Protein AF-A0A6B3W229-F1 (afdb_monomer_lite)

Secondary structure (DSSP, 8-state):
----HHHHHHHHTT--GGGS-TT-S---HHHHHHHHHHHGGG--HHHHHHHHHHHHHHHHSEEEEEE-TTTSSSEEEEEEETTS--EEEE-TTT--EEETTEE----SPEEEPPHHHHHHHHHHHHTT-

Structure (mmCIF, N/CA/C/O backbone):
data_AF-A0A6B3W229-F1
#
_entry.id   AF-A0A6B3W229-F1
#
loop_
_atom_site.group_PDB
_atom_site.id
_atom_site.type_symbol
_atom_site.label_atom_id
_atom_site.label_alt_id
_atom_site.label_comp_id
_atom_site.label_asym_id
_atom_site.label_entity_id
_atom_site.label_seq_id
_atom_site.pdbx_PDB_ins_code
_atom_site.Cartn_x
_atom_site.Cartn_y
_atom_site.Cartn_z
_atom_site.occupancy
_atom_site.B_iso_or_equiv
_atom_site.auth_seq_id
_atom_site.aut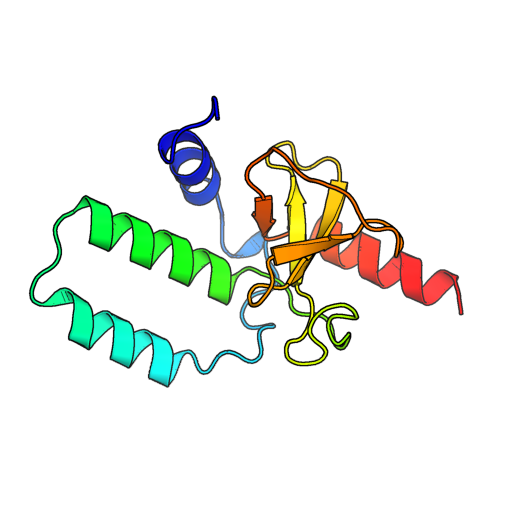h_comp_id
_atom_site.auth_asym_id
_atom_site.auth_atom_id
_atom_site.pdbx_PDB_model_num
ATOM 1 N N . MET A 1 1 ? 10.950 8.008 13.958 1.00 37.06 1 MET A N 1
ATOM 2 C CA . MET A 1 1 ? 9.503 8.042 14.286 1.00 37.06 1 MET A CA 1
ATOM 3 C C . MET A 1 1 ? 9.050 9.467 14.586 1.00 37.06 1 MET A C 1
ATOM 5 O O . MET A 1 1 ? 9.183 9.910 15.724 1.00 37.06 1 MET A O 1
ATOM 9 N N . LYS A 1 2 ? 8.565 10.220 13.592 1.00 37.47 2 LYS A N 1
ATOM 10 C CA . LYS A 1 2 ? 8.037 11.581 13.825 1.00 37.47 2 LYS A CA 1
ATOM 11 C C . LYS A 1 2 ? 6.677 11.863 13.180 1.00 37.47 2 LYS A C 1
ATOM 13 O O . LYS A 1 2 ? 6.180 12.975 13.317 1.00 37.47 2 LYS A O 1
ATOM 18 N N . HIS A 1 3 ? 6.054 10.848 12.592 1.00 45.28 3 HIS A N 1
ATOM 19 C CA . HIS A 1 3 ? 4.700 10.914 12.062 1.00 45.28 3 HIS A CA 1
ATOM 20 C C . HIS A 1 3 ? 3.870 9.861 12.788 1.00 45.28 3 HIS A C 1
ATOM 22 O O . HIS A 1 3 ? 4.310 8.738 13.017 1.00 45.28 3 HIS A O 1
ATOM 28 N N . THR A 1 4 ? 2.761 10.317 13.355 1.00 56.19 4 THR A N 1
ATOM 29 C CA . THR A 1 4 ? 1.895 9.523 14.237 1.00 56.19 4 THR A CA 1
ATOM 30 C C . THR A 1 4 ? 0.746 8.994 13.396 1.00 56.19 4 THR A C 1
ATOM 32 O O . THR A 1 4 ? 0.390 9.656 12.433 1.00 56.19 4 THR A O 1
ATOM 35 N N . ALA A 1 5 ? 0.085 7.907 13.807 1.00 65.56 5 ALA A N 1
ATOM 36 C CA . ALA A 1 5 ? -1.123 7.349 13.169 1.00 65.56 5 ALA A CA 1
ATOM 37 C C . ALA A 1 5 ? -2.201 8.381 12.737 1.00 65.56 5 ALA A C 1
ATOM 39 O O . ALA A 1 5 ? -3.094 8.075 11.951 1.00 65.56 5 ALA A O 1
ATOM 40 N N . LYS A 1 6 ? -2.132 9.611 13.259 1.00 75.00 6 LYS A N 1
ATOM 41 C CA . LYS A 1 6 ? -2.891 10.784 12.828 1.00 75.00 6 LYS A CA 1
ATOM 42 C C . LYS A 1 6 ? -2.627 11.200 11.371 1.00 75.00 6 LYS A C 1
ATOM 44 O O . LYS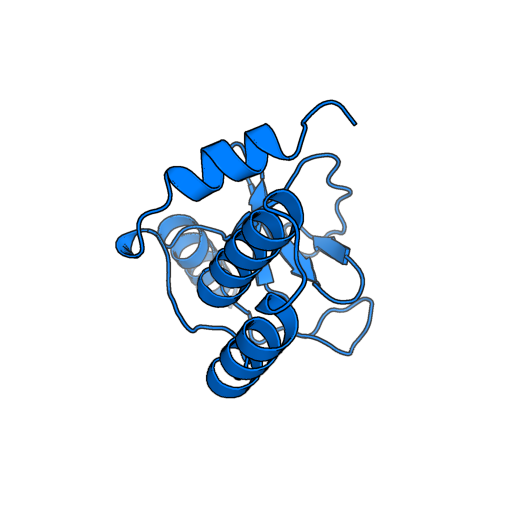 A 1 6 ? -3.577 11.606 10.709 1.00 75.00 6 LYS A O 1
ATOM 49 N N . ASP A 1 7 ? -1.391 11.134 10.885 1.00 76.94 7 ASP A N 1
ATOM 50 C CA . ASP A 1 7 ? -1.025 11.550 9.525 1.00 76.94 7 ASP A CA 1
ATOM 51 C C . ASP A 1 7 ? -1.551 10.534 8.503 1.00 76.94 7 ASP A C 1
ATOM 53 O O . ASP A 1 7 ? -2.306 10.929 7.609 1.00 76.94 7 ASP A O 1
ATOM 57 N N . LEU A 1 8 ? -1.318 9.234 8.732 1.00 77.25 8 LEU A N 1
ATOM 58 C CA . LEU A 1 8 ? -1.982 8.150 7.999 1.00 77.25 8 LEU A CA 1
ATOM 59 C C . LEU A 1 8 ? -3.505 8.305 7.997 1.00 77.25 8 LEU A C 1
ATOM 61 O O . LEU A 1 8 ? -4.130 8.284 6.938 1.00 77.25 8 LEU A O 1
ATOM 65 N N . TYR A 1 9 ? -4.118 8.520 9.167 1.00 82.25 9 TYR A N 1
ATOM 66 C CA . TYR A 1 9 ? -5.565 8.720 9.272 1.00 82.25 9 TYR A CA 1
ATOM 67 C C . TYR A 1 9 ? -6.047 9.905 8.426 1.00 82.25 9 TYR A C 1
ATOM 69 O O . TYR A 1 9 ? -7.018 9.784 7.678 1.00 82.25 9 TYR A O 1
ATOM 77 N N . ASN A 1 10 ? -5.374 11.055 8.522 1.00 83.75 10 ASN A N 1
ATOM 78 C CA . ASN A 1 10 ? -5.736 12.246 7.758 1.00 83.75 10 ASN A CA 1
ATOM 79 C C . ASN A 1 10 ? -5.608 12.016 6.252 1.00 83.75 10 ASN A C 1
ATOM 81 O O . ASN A 1 10 ? -6.435 12.529 5.498 1.00 83.75 10 ASN A O 1
ATOM 85 N N . LYS A 1 11 ? -4.604 11.244 5.823 1.00 84.12 11 LYS A N 1
ATOM 86 C CA . LYS A 1 11 ? -4.398 10.892 4.420 1.00 84.12 11 LYS A CA 1
ATOM 87 C C . LYS A 1 11 ? -5.485 9.940 3.922 1.00 84.12 11 LYS A C 1
ATOM 89 O O . LYS A 1 11 ? -6.175 10.265 2.959 1.00 84.12 11 LYS A O 1
ATOM 94 N N . VAL A 1 12 ? -5.715 8.835 4.630 1.00 85.44 12 VAL A N 1
ATOM 95 C CA . VAL A 1 12 ? -6.739 7.832 4.288 1.00 85.44 12 VAL A CA 1
ATOM 96 C C . VAL A 1 12 ? -8.140 8.447 4.274 1.00 85.44 12 VAL A C 1
ATOM 98 O O . VAL A 1 12 ? -8.942 8.146 3.397 1.00 85.44 12 VAL A O 1
ATOM 101 N N . ARG A 1 13 ? -8.441 9.389 5.176 1.00 88.12 13 ARG A N 1
ATOM 102 C CA . ARG A 1 13 ? -9.730 10.102 5.198 1.00 88.12 13 ARG A CA 1
ATOM 103 C C . ARG A 1 13 ? -10.005 10.916 3.925 1.00 88.12 13 ARG A C 1
ATOM 105 O O . ARG A 1 13 ? -11.161 11.228 3.643 1.00 88.12 13 ARG A O 1
ATOM 112 N N . GLN A 1 14 ? -8.970 11.297 3.182 1.00 89.69 14 GLN A N 1
ATOM 113 C CA . GLN A 1 14 ? -9.107 12.046 1.931 1.00 89.69 14 GLN A CA 1
ATOM 114 C C . GLN A 1 14 ? -9.308 11.137 0.714 1.00 89.69 14 GLN A C 1
ATOM 116 O O . GLN A 1 14 ? -9.638 11.643 -0.360 1.00 89.69 14 GLN A O 1
ATOM 121 N N . PHE A 1 15 ? -9.138 9.822 0.870 1.00 90.25 15 PHE A N 1
ATOM 122 C CA . PHE A 1 15 ? -9.289 8.868 -0.219 1.00 90.25 15 PHE A CA 1
ATOM 123 C C . PHE A 1 15 ? -10.721 8.846 -0.732 1.00 90.25 15 PHE A C 1
ATOM 125 O O . PHE A 1 15 ? -11.686 8.753 0.032 1.00 90.25 15 PHE A O 1
ATOM 132 N N . LYS A 1 16 ? -10.858 8.883 -2.055 1.00 91.06 16 LYS A N 1
ATOM 133 C CA . LYS A 1 16 ? -12.108 8.555 -2.730 1.00 91.06 16 LYS A CA 1
ATOM 134 C C . LYS A 1 16 ? -11.901 7.252 -3.476 1.00 91.06 16 LYS A C 1
ATOM 136 O 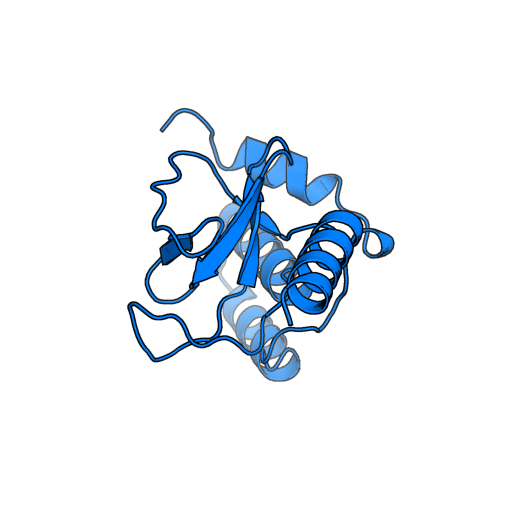O . LYS A 1 16 ? -10.874 7.060 -4.115 1.00 91.06 16 LYS A O 1
ATOM 141 N N . SER A 1 17 ? -12.900 6.376 -3.450 1.00 88.81 17 SER A N 1
ATOM 142 C CA . SER A 1 17 ? -12.858 5.079 -4.144 1.00 88.81 17 SER A CA 1
ATOM 143 C C . SER A 1 17 ? -12.417 5.196 -5.608 1.00 88.81 17 SER A C 1
ATOM 145 O O . SER A 1 17 ? -11.622 4.399 -6.086 1.00 88.81 17 SER A O 1
ATOM 147 N N . GLN A 1 18 ? -12.873 6.242 -6.302 1.00 92.69 18 GLN A N 1
ATOM 148 C CA . GLN A 1 18 ? -12.523 6.543 -7.695 1.00 92.69 18 GLN A CA 1
ATOM 149 C C . GLN A 1 18 ? -11.036 6.850 -7.947 1.00 92.69 18 GLN A C 1
ATOM 151 O O . GLN A 1 18 ? -10.634 6.957 -9.111 1.00 92.69 18 GLN A O 1
ATOM 156 N N . ASP A 1 19 ? -10.244 7.077 -6.899 1.00 92.50 19 ASP A N 1
ATOM 157 C CA . ASP A 1 19 ? -8.817 7.379 -6.999 1.00 92.50 19 ASP A CA 1
ATOM 158 C C . ASP A 1 19 ? -7.971 6.100 -7.079 1.00 92.50 19 ASP A C 1
ATOM 160 O O . ASP A 1 19 ? -6.807 6.182 -7.463 1.00 92.50 19 ASP A O 1
ATOM 164 N N . PHE A 1 20 ? -8.559 4.929 -6.811 1.00 93.44 20 PHE A N 1
ATOM 165 C CA . PHE A 1 20 ? -7.879 3.634 -6.740 1.00 93.44 20 PHE A CA 1
ATOM 166 C C . PHE A 1 20 ? -8.482 2.616 -7.715 1.00 93.44 20 PHE A C 1
ATOM 168 O O . PHE A 1 20 ? -9.580 2.803 -8.245 1.00 93.44 20 PHE A O 1
ATOM 175 N N . ILE A 1 21 ? -7.743 1.535 -7.960 1.00 91.94 21 ILE A N 1
ATOM 176 C CA . ILE A 1 21 ? -8.241 0.344 -8.652 1.00 91.94 21 ILE A CA 1
ATOM 177 C C . ILE A 1 21 ? -8.584 -0.665 -7.558 1.00 91.94 21 ILE A C 1
ATOM 179 O O . ILE A 1 21 ? -7.689 -1.254 -6.963 1.00 91.94 21 ILE A O 1
ATOM 183 N N . LEU A 1 22 ? -9.873 -0.787 -7.246 1.00 88.88 22 LEU A N 1
ATOM 184 C CA . LEU A 1 22 ? -10.344 -1.576 -6.107 1.00 88.88 22 LEU A CA 1
ATOM 185 C C . LEU A 1 22 ? -10.442 -3.065 -6.442 1.00 88.88 22 LEU A C 1
ATOM 187 O O . LEU A 1 22 ? -10.779 -3.418 -7.573 1.00 88.88 22 LEU A O 1
ATOM 191 N N . GLY A 1 23 ? -10.229 -3.916 -5.435 1.00 81.38 23 GLY A N 1
ATOM 192 C CA . GLY A 1 23 ? -10.433 -5.365 -5.554 1.00 81.38 23 GLY A CA 1
ATOM 193 C C . GLY A 1 23 ? -9.393 -6.061 -6.432 1.00 81.38 23 GLY A C 1
ATOM 194 O O . GLY A 1 23 ? -9.663 -7.125 -6.974 1.00 81.38 23 GLY A O 1
ATOM 195 N N . HIS A 1 24 ? -8.223 -5.441 -6.596 1.00 86.19 24 HIS A N 1
ATOM 196 C CA . HIS A 1 24 ? -7.068 -6.038 -7.261 1.00 86.19 24 HIS A CA 1
ATOM 197 C C . HIS A 1 24 ? -6.071 -6.569 -6.227 1.00 86.19 24 HIS A C 1
ATOM 199 O O . HIS A 1 24 ? -4.867 -6.344 -6.335 1.00 86.19 24 HIS A O 1
ATOM 205 N N . SER A 1 25 ? -6.597 -7.212 -5.191 1.00 76.38 25 SER A N 1
ATOM 206 C CA . SER A 1 25 ? -5.843 -8.033 -4.257 1.00 76.38 25 SER A CA 1
ATOM 207 C C . SER A 1 25 ? -6.376 -9.462 -4.332 1.00 76.38 25 SER A C 1
ATOM 209 O O . SER A 1 25 ? -7.533 -9.672 -4.693 1.00 76.38 25 SER A O 1
ATOM 211 N N . GLU A 1 26 ? -5.541 -10.447 -4.006 1.00 72.81 26 GLU A N 1
ATOM 212 C CA . GLU A 1 26 ? -5.963 -11.851 -3.853 1.00 72.81 26 GLU A CA 1
ATOM 213 C C . GLU A 1 26 ? -6.717 -12.100 -2.533 1.00 72.81 26 GLU A C 1
ATOM 215 O O . GLU A 1 26 ? -6.958 -13.242 -2.146 1.00 72.81 26 GLU A O 1
ATOM 220 N N . ASP A 1 27 ? -7.094 -11.034 -1.826 1.00 75.94 27 ASP A N 1
ATOM 221 C CA . ASP A 1 27 ? -7.737 -11.129 -0.527 1.00 75.94 27 ASP A CA 1
ATOM 222 C C . ASP A 1 27 ? -9.180 -11.636 -0.662 1.00 75.94 27 ASP A C 1
ATOM 224 O O . ASP A 1 27 ? -9.998 -11.071 -1.398 1.00 75.94 27 ASP A O 1
ATOM 228 N N . ASP A 1 28 ? -9.536 -12.656 0.123 1.00 78.56 28 ASP A N 1
ATOM 229 C CA . ASP A 1 28 ? -10.932 -13.050 0.302 1.00 78.56 28 ASP A CA 1
ATOM 230 C C . ASP A 1 28 ? -11.633 -12.040 1.222 1.00 78.56 28 ASP A C 1
ATOM 232 O O . ASP A 1 28 ? -11.624 -12.138 2.455 1.00 78.56 28 ASP A O 1
ATOM 236 N N . PHE A 1 29 ? -12.238 -11.022 0.610 1.00 75.31 29 PHE A N 1
ATOM 237 C CA . PHE A 1 29 ? -12.941 -9.975 1.344 1.00 75.31 29 PHE A CA 1
ATOM 238 C C . PHE A 1 29 ? -14.153 -10.489 2.128 1.00 75.31 29 PHE A C 1
ATOM 240 O O . PHE A 1 29 ? -14.511 -9.870 3.133 1.00 75.31 29 PHE A O 1
ATOM 247 N N . GLU A 1 30 ? -14.796 -11.586 1.714 1.00 77.44 30 GLU A N 1
ATOM 248 C CA . GLU A 1 30 ? -15.914 -12.152 2.473 1.00 77.44 30 GLU A CA 1
ATOM 249 C C . GLU A 1 30 ? -15.414 -12.733 3.799 1.00 77.44 30 GLU A C 1
ATOM 251 O O . GLU A 1 30 ? -15.967 -12.413 4.863 1.00 77.44 30 GLU A O 1
ATOM 256 N N . GLU A 1 31 ? -14.319 -13.495 3.755 1.00 78.06 31 GLU A N 1
ATOM 257 C CA . GLU A 1 31 ? -13.652 -14.018 4.947 1.00 78.06 31 GLU A CA 1
ATOM 258 C C . GLU A 1 31 ? -13.067 -12.898 5.821 1.00 78.06 31 GLU A C 1
ATOM 260 O O . GLU A 1 31 ? -13.292 -12.888 7.037 1.00 78.06 31 GLU A O 1
ATOM 265 N N . LEU A 1 32 ? -12.404 -11.901 5.226 1.00 74.19 32 LEU A N 1
ATOM 266 C CA . LEU A 1 32 ? -11.855 -10.739 5.942 1.00 74.19 32 LEU A CA 1
ATOM 267 C C . LEU A 1 32 ? -12.946 -9.936 6.658 1.00 74.19 32 LEU A C 1
ATOM 269 O O . LEU A 1 32 ? -12.816 -9.617 7.844 1.00 74.19 32 LEU A O 1
ATOM 273 N N . ILE A 1 33 ? -14.062 -9.640 5.985 1.00 74.81 33 ILE A N 1
ATOM 274 C CA . ILE A 1 33 ? -15.194 -8.934 6.602 1.00 74.81 33 ILE A CA 1
ATOM 275 C C . ILE A 1 33 ? -15.781 -9.764 7.749 1.00 74.81 33 ILE A C 1
ATOM 277 O O . ILE A 1 33 ? -16.129 -9.199 8.793 1.00 74.81 33 ILE A O 1
ATOM 281 N N . ALA A 1 34 ? -15.905 -11.084 7.588 1.00 77.75 34 ALA A N 1
ATOM 282 C CA . ALA A 1 34 ? -16.389 -11.968 8.645 1.00 77.75 34 ALA A CA 1
ATOM 283 C C . ALA A 1 34 ? -15.436 -11.990 9.854 1.00 77.75 34 ALA A C 1
ATOM 285 O O . ALA A 1 34 ? -15.890 -11.860 10.998 1.00 77.75 34 ALA A O 1
ATOM 286 N N . TYR A 1 35 ? -14.126 -12.075 9.612 1.00 76.00 35 TYR A N 1
ATOM 287 C CA . TYR A 1 35 ? -13.085 -11.989 10.634 1.00 76.00 35 TYR A CA 1
ATOM 288 C C . TYR A 1 35 ? -13.179 -10.676 11.424 1.00 76.00 35 TYR A C 1
ATOM 290 O O . TYR A 1 35 ? -13.309 -10.698 12.655 1.00 76.00 35 TYR A O 1
ATOM 298 N N . TYR A 1 36 ? -13.224 -9.532 10.735 1.00 70.69 36 TYR A N 1
ATOM 299 C CA . TYR A 1 36 ? -13.334 -8.229 11.393 1.00 70.69 36 TYR A CA 1
ATOM 300 C C . TYR A 1 36 ? -14.651 -8.081 12.168 1.00 70.69 36 TYR A C 1
ATOM 302 O O . TYR A 1 36 ? -14.634 -7.657 13.324 1.00 70.69 36 TYR A O 1
ATOM 310 N N . LYS A 1 37 ? -15.792 -8.509 11.608 1.00 73.31 37 LYS A N 1
ATOM 311 C CA . LYS A 1 37 ? -17.090 -8.502 12.316 1.00 73.31 37 LYS A CA 1
ATOM 312 C C . LYS A 1 37 ? -17.071 -9.324 13.605 1.00 73.31 37 LYS A C 1
ATOM 314 O O . LYS A 1 37 ? -17.687 -8.919 14.592 1.00 73.31 37 LYS A O 1
ATOM 319 N N . ASN A 1 38 ? -16.371 -10.456 13.612 1.00 74.62 38 ASN A N 1
ATOM 320 C CA . ASN A 1 38 ? -16.228 -11.290 14.804 1.00 74.62 38 ASN A CA 1
ATOM 321 C C . ASN A 1 38 ? -15.322 -10.640 15.860 1.00 74.62 38 ASN A C 1
ATOM 323 O O . ASN A 1 38 ? -15.622 -10.724 17.053 1.00 74.62 38 ASN A O 1
ATOM 327 N N . MET A 1 39 ? -14.277 -9.931 15.429 1.00 69.19 39 MET A N 1
ATOM 328 C CA . MET A 1 39 ? -13.339 -9.213 16.299 1.00 69.19 39 MET A CA 1
ATOM 329 C C . MET A 1 39 ? -13.933 -7.949 16.944 1.00 69.19 39 MET A C 1
ATOM 331 O O . MET A 1 39 ? -13.560 -7.611 18.065 1.00 69.19 39 MET A O 1
ATOM 335 N N . LEU A 1 40 ? -14.887 -7.270 16.293 1.00 65.94 40 LEU A N 1
ATOM 336 C CA . LEU A 1 40 ? -15.476 -5.999 16.756 1.00 65.94 40 LEU A CA 1
ATOM 337 C C . LEU A 1 40 ? -16.206 -6.064 18.110 1.00 65.94 40 LEU A C 1
ATOM 339 O O . LEU A 1 40 ? -16.504 -5.023 18.692 1.00 65.94 40 LEU A O 1
ATOM 343 N N . LYS A 1 41 ? -16.494 -7.253 18.651 1.00 61.53 41 LYS A N 1
ATOM 344 C CA . LYS A 1 41 ? -17.317 -7.395 19.864 1.00 61.53 41 LYS A CA 1
ATOM 345 C C . LYS A 1 41 ? -16.648 -6.894 21.157 1.00 61.53 41 LYS A C 1
ATOM 347 O O . LYS A 1 41 ? -17.348 -6.798 22.162 1.00 61.53 41 LYS A O 1
ATOM 352 N N . GLN A 1 42 ? -15.345 -6.569 21.161 1.00 63.25 42 GLN A N 1
ATOM 353 C CA . GLN A 1 42 ? -14.609 -6.103 22.358 1.00 63.25 42 GLN A CA 1
ATOM 354 C C . GLN A 1 42 ? -13.459 -5.108 22.066 1.00 63.25 42 GLN A C 1
ATOM 356 O O . GLN A 1 42 ? -12.427 -5.129 22.740 1.00 63.25 42 GLN A O 1
ATOM 361 N N . LEU A 1 43 ? -13.586 -4.247 21.052 1.00 70.69 43 LEU A N 1
ATOM 362 C CA . LEU A 1 43 ? -12.507 -3.329 20.657 1.00 70.69 43 LEU A CA 1
ATOM 363 C C . LEU A 1 43 ? -12.760 -1.893 21.124 1.00 70.69 43 LEU A C 1
ATOM 365 O O . LEU A 1 43 ? -13.876 -1.390 21.045 1.00 70.69 43 LEU A O 1
ATOM 369 N N . ASP A 1 44 ? -11.699 -1.233 21.594 1.00 80.81 44 ASP A N 1
ATOM 370 C CA . ASP A 1 44 ? -11.699 0.214 21.806 1.00 80.81 44 ASP A CA 1
ATOM 371 C C . ASP A 1 44 ? -11.730 0.971 20.460 1.00 80.81 44 ASP A C 1
ATOM 373 O O . ASP A 1 44 ? -11.426 0.416 19.399 1.00 80.81 44 ASP A O 1
ATOM 377 N N . GLU A 1 45 ? -12.090 2.257 20.496 1.00 79.12 45 GLU A N 1
ATOM 378 C CA . GLU A 1 45 ? -12.208 3.100 19.295 1.00 79.12 45 GLU A CA 1
ATOM 379 C C . GLU A 1 45 ? -10.922 3.135 18.459 1.00 79.12 45 GLU A C 1
ATOM 381 O O . GLU A 1 45 ? -10.974 3.166 17.230 1.00 79.12 45 GLU A O 1
ATOM 386 N N . LYS A 1 46 ? -9.752 3.085 19.107 1.00 79.19 46 LYS A N 1
ATOM 387 C CA . LYS A 1 46 ? -8.460 3.107 18.415 1.00 79.19 46 LYS A CA 1
ATOM 388 C C . LYS A 1 46 ? -8.272 1.841 17.582 1.00 79.19 46 LYS A C 1
ATOM 390 O O . LYS A 1 46 ? -7.872 1.937 16.424 1.00 79.19 46 LYS A O 1
ATOM 395 N N . LYS A 1 47 ? -8.584 0.672 18.142 1.00 78.81 47 LYS A N 1
ATOM 396 C CA . LYS A 1 47 ? -8.513 -0.610 17.430 1.00 78.81 47 LYS A CA 1
ATOM 397 C C . LYS A 1 47 ? -9.514 -0.678 16.281 1.00 78.81 47 LYS A C 1
ATOM 399 O O . LYS A 1 47 ? -9.155 -1.177 15.218 1.00 78.81 47 LYS A O 1
ATOM 404 N N . ILE A 1 48 ? -10.718 -0.132 16.461 1.00 80.06 48 ILE A N 1
ATOM 405 C CA . ILE A 1 48 ? -11.708 -0.017 15.378 1.00 80.06 48 ILE A CA 1
ATOM 406 C C . ILE A 1 48 ? -11.140 0.827 14.230 1.00 80.06 48 ILE A C 1
ATOM 408 O O . ILE A 1 48 ? -11.146 0.385 13.084 1.00 80.06 48 ILE A O 1
ATOM 412 N N . CYS A 1 49 ? -10.584 2.006 14.526 1.00 79.38 49 CYS A N 1
ATOM 413 C CA . CYS A 1 49 ? -9.968 2.865 13.513 1.00 79.38 49 CYS A CA 1
ATOM 414 C C . CYS A 1 49 ? -8.823 2.165 12.771 1.00 79.38 49 CYS A C 1
ATOM 416 O O . CYS A 1 49 ? -8.765 2.237 11.547 1.00 79.38 49 CYS A O 1
ATOM 418 N N . SER A 1 50 ? -7.940 1.460 13.485 1.00 79.75 50 SER A N 1
ATOM 419 C CA . SER A 1 50 ? -6.852 0.698 12.861 1.00 79.75 50 SER A CA 1
ATOM 420 C C . SER A 1 50 ? -7.369 -0.396 11.925 1.00 79.75 50 SER A C 1
ATOM 422 O O . SER A 1 50 ? -6.846 -0.533 10.825 1.00 79.75 50 SER A O 1
ATOM 424 N N . GLN A 1 51 ? -8.414 -1.132 12.314 1.00 79.31 51 GLN A N 1
ATOM 425 C CA . GLN A 1 51 ? -9.011 -2.158 11.452 1.00 79.31 51 GLN A CA 1
ATOM 426 C C . GLN A 1 51 ? -9.665 -1.565 10.205 1.00 79.31 51 GLN A C 1
ATOM 428 O O . GLN A 1 51 ? -9.515 -2.115 9.122 1.00 79.31 51 GLN A O 1
ATOM 433 N N . VAL A 1 52 ? -10.356 -0.430 10.332 1.00 82.81 52 VAL A N 1
ATOM 434 C CA . VAL A 1 52 ? -10.949 0.255 9.174 1.00 82.81 52 VAL A CA 1
ATOM 435 C C . VAL A 1 52 ? -9.865 0.760 8.222 1.00 82.81 52 VAL A C 1
ATOM 437 O O . VAL A 1 52 ? -10.014 0.615 7.014 1.00 82.81 52 VAL A O 1
ATOM 440 N N . ILE A 1 53 ? -8.773 1.326 8.746 1.00 84.19 53 ILE A N 1
ATOM 441 C CA . ILE A 1 53 ? -7.635 1.762 7.923 1.00 84.19 53 ILE A CA 1
ATOM 442 C C . ILE A 1 53 ? -7.015 0.569 7.188 1.00 84.19 53 ILE A C 1
ATOM 444 O O . ILE A 1 53 ? -6.780 0.679 5.987 1.00 84.19 53 ILE A O 1
ATOM 448 N N . GLN A 1 54 ? -6.812 -0.561 7.874 1.00 83.88 54 GLN A N 1
ATOM 449 C CA . GLN A 1 54 ? -6.297 -1.782 7.251 1.00 83.88 54 GLN A CA 1
ATOM 450 C C . GLN A 1 54 ? -7.245 -2.300 6.165 1.00 83.88 54 GLN A C 1
ATOM 452 O O . GLN A 1 54 ? -6.816 -2.559 5.054 1.00 83.88 54 GLN A O 1
ATOM 457 N N . LEU A 1 55 ? -8.553 -2.337 6.417 1.00 84.50 55 LEU A N 1
ATOM 458 C CA . LEU A 1 55 ? -9.509 -2.761 5.397 1.00 84.50 55 LEU A CA 1
ATOM 459 C C . LEU A 1 55 ? -9.490 -1.836 4.167 1.00 84.50 55 LEU A C 1
ATOM 461 O O . LEU A 1 55 ? -9.554 -2.304 3.035 1.00 84.50 55 LEU A O 1
ATOM 465 N N . ILE A 1 56 ? -9.396 -0.516 4.367 1.00 86.38 56 ILE A N 1
ATOM 466 C CA . ILE A 1 56 ? -9.256 0.431 3.251 1.00 86.38 56 ILE A CA 1
ATOM 467 C C . ILE A 1 56 ? -7.961 0.155 2.481 1.00 86.38 56 ILE A C 1
ATOM 469 O O . ILE A 1 56 ? -7.974 0.222 1.252 1.00 86.38 56 ILE A O 1
ATOM 473 N N . TRP A 1 57 ? -6.872 -0.162 3.183 1.00 88.00 57 TRP A N 1
ATOM 474 C CA . TRP A 1 57 ? -5.608 -0.561 2.575 1.00 88.00 57 TRP A CA 1
ATOM 475 C C . TRP A 1 57 ? -5.768 -1.798 1.698 1.00 88.00 57 TRP A C 1
ATOM 477 O O . TRP A 1 57 ? -5.483 -1.726 0.505 1.00 88.00 57 TRP A O 1
ATOM 487 N N . ASP A 1 58 ? -6.293 -2.881 2.267 1.00 85.38 58 ASP A N 1
ATOM 488 C CA . ASP A 1 58 ? -6.419 -4.181 1.607 1.00 85.38 58 ASP A CA 1
ATOM 489 C C . ASP A 1 58 ? -7.254 -4.069 0.323 1.00 85.38 58 ASP A C 1
ATOM 491 O O . ASP A 1 58 ? -6.877 -4.610 -0.714 1.00 85.38 58 ASP A O 1
ATOM 495 N N . ILE A 1 59 ? -8.333 -3.273 0.359 1.00 87.94 59 ILE A N 1
ATOM 496 C CA . ILE A 1 59 ? -9.211 -3.020 -0.797 1.00 87.94 59 ILE A CA 1
ATOM 497 C C . ILE A 1 59 ? -8.538 -2.136 -1.860 1.00 87.94 59 ILE A C 1
ATOM 499 O O . ILE A 1 59 ? -8.813 -2.294 -3.055 1.00 87.94 59 ILE A O 1
ATOM 503 N N . SER A 1 60 ? -7.725 -1.160 -1.443 1.00 91.12 60 SER A N 1
ATOM 504 C CA . SER A 1 60 ? -7.216 -0.097 -2.326 1.00 91.12 60 SER A CA 1
ATOM 505 C C . SER A 1 60 ? -5.825 -0.376 -2.895 1.00 91.12 60 SER A C 1
ATOM 507 O O . SER A 1 60 ? -5.450 0.234 -3.897 1.00 91.12 60 SER A O 1
ATOM 509 N N . ALA A 1 61 ? -5.037 -1.236 -2.250 1.00 91.88 61 ALA A N 1
ATOM 510 C CA . ALA A 1 61 ? -3.669 -1.531 -2.647 1.00 91.88 61 ALA A CA 1
ATOM 511 C C . ALA A 1 61 ? -3.638 -2.513 -3.821 1.00 91.88 61 ALA A C 1
ATOM 513 O O . ALA A 1 61 ? -4.104 -3.646 -3.723 1.00 91.88 61 ALA A O 1
ATOM 514 N N . TYR A 1 62 ? -3.054 -2.063 -4.931 1.00 94.75 62 TYR A N 1
ATOM 515 C CA . TYR A 1 62 ? -2.969 -2.827 -6.169 1.00 94.75 62 TYR A CA 1
ATOM 516 C C . TYR A 1 62 ? -1.889 -3.907 -6.067 1.00 94.75 62 TYR A C 1
ATOM 518 O O . TYR A 1 62 ? -0.703 -3.585 -5.990 1.00 94.75 62 TYR A O 1
ATOM 526 N N . MET A 1 63 ? -2.287 -5.175 -6.081 1.00 94.62 63 MET A N 1
ATOM 527 C CA . MET A 1 63 ? -1.381 -6.322 -6.091 1.00 94.62 63 MET A CA 1
ATOM 528 C C . MET A 1 63 ? -0.840 -6.578 -7.503 1.00 94.62 63 MET A C 1
ATOM 530 O O . MET A 1 63 ? -1.572 -6.491 -8.488 1.00 94.62 63 MET A O 1
ATOM 534 N N . LEU A 1 64 ? 0.454 -6.864 -7.596 1.00 93.88 64 LEU A N 1
ATOM 535 C CA . LEU A 1 64 ? 1.150 -7.274 -8.811 1.00 93.88 64 LEU A CA 1
ATOM 536 C C . LEU A 1 64 ? 1.160 -8.799 -8.922 1.00 93.88 64 LEU A C 1
ATOM 538 O O . LEU A 1 64 ? 1.241 -9.490 -7.913 1.00 93.88 64 LEU A O 1
ATOM 542 N N . ASP A 1 65 ? 1.265 -9.322 -10.141 1.00 91.69 65 ASP A N 1
ATOM 543 C CA . ASP A 1 65 ? 1.569 -10.741 -10.401 1.00 91.69 65 ASP A CA 1
ATOM 544 C C . ASP A 1 65 ? 3.072 -11.057 -10.202 1.00 91.69 65 ASP A C 1
ATOM 546 O O . ASP A 1 65 ? 3.683 -11.828 -10.941 1.00 91.69 65 ASP A O 1
ATOM 550 N N . GLU A 1 66 ? 3.710 -10.395 -9.236 1.00 93.19 66 GLU A N 1
ATOM 551 C CA . GLU A 1 66 ? 5.138 -10.501 -8.943 1.00 93.19 66 GLU A CA 1
ATOM 552 C C . GLU A 1 66 ? 5.329 -10.987 -7.508 1.00 93.19 66 GLU A C 1
ATOM 554 O O . GLU A 1 66 ? 5.015 -10.274 -6.554 1.00 93.19 66 GLU A O 1
ATOM 559 N N . ILE A 1 67 ? 5.878 -12.192 -7.353 1.00 94.69 67 ILE A N 1
ATOM 560 C CA . ILE A 1 67 ? 6.179 -12.774 -6.042 1.00 94.69 67 ILE A CA 1
ATOM 561 C C . ILE A 1 67 ? 7.341 -12.012 -5.402 1.00 94.69 67 ILE A C 1
ATOM 563 O O . ILE A 1 67 ? 8.366 -11.761 -6.040 1.00 94.69 67 ILE A O 1
ATOM 567 N N . CYS A 1 68 ? 7.209 -11.692 -4.114 1.00 95.06 68 CYS A N 1
ATOM 568 C CA . CYS A 1 68 ? 8.252 -11.020 -3.356 1.00 95.06 68 CYS A CA 1
ATOM 569 C C . CYS A 1 68 ? 9.585 -11.794 -3.429 1.00 95.06 68 CYS A C 1
ATOM 571 O O . CYS A 1 68 ? 9.648 -12.954 -3.007 1.00 95.06 68 CYS A O 1
ATOM 573 N N . PRO A 1 69 ? 10.683 -11.158 -3.882 1.00 94.31 69 PRO A N 1
ATOM 574 C CA . PRO A 1 69 ? 11.976 -11.822 -4.030 1.00 94.31 69 PRO A CA 1
ATOM 575 C C . PRO A 1 69 ? 12.671 -12.097 -2.691 1.00 94.31 69 PRO A C 1
ATOM 577 O O . PRO A 1 69 ? 13.688 -12.780 -2.678 1.00 94.31 69 PRO A O 1
ATOM 580 N N . ASN A 1 70 ? 12.166 -11.543 -1.583 1.00 94.88 70 ASN A N 1
ATOM 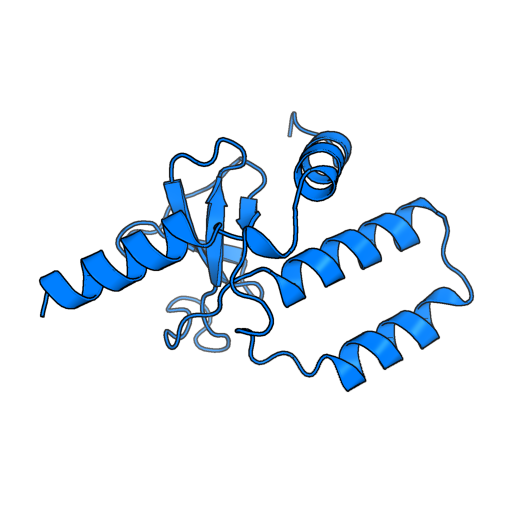581 C CA . ASN A 1 70 ? 12.756 -11.718 -0.258 1.00 94.88 70 ASN A CA 1
ATOM 582 C C . ASN A 1 70 ? 12.116 -12.872 0.529 1.00 94.88 70 ASN A C 1
ATOM 584 O O . ASN A 1 70 ? 12.832 -13.660 1.136 1.00 94.88 70 ASN A O 1
ATOM 588 N N . CYS A 1 71 ? 10.781 -12.982 0.538 1.00 95.19 71 CYS A N 1
ATOM 589 C CA . CYS A 1 71 ? 10.090 -14.055 1.268 1.00 95.19 71 CYS A CA 1
ATOM 590 C C . CYS A 1 71 ? 9.609 -15.206 0.380 1.00 95.19 71 CYS A C 1
ATOM 592 O O . CYS A 1 71 ? 9.302 -16.270 0.908 1.00 95.19 71 CYS A O 1
ATOM 594 N N . HIS A 1 72 ? 9.526 -15.004 -0.940 1.00 94.38 72 HIS A N 1
ATOM 595 C CA . HIS A 1 72 ? 9.029 -15.987 -1.910 1.00 94.38 72 HIS A CA 1
ATOM 596 C C . HIS A 1 72 ? 7.628 -16.544 -1.607 1.00 94.38 72 HIS A C 1
ATOM 598 O O . HIS A 1 72 ? 7.302 -17.647 -2.038 1.00 94.38 72 HIS A O 1
ATOM 604 N N . TYR A 1 73 ? 6.817 -15.800 -0.850 1.00 90.31 73 TYR A N 1
ATOM 605 C CA . TYR A 1 73 ? 5.545 -16.292 -0.319 1.00 90.31 73 TYR A CA 1
ATOM 606 C C . TYR A 1 73 ? 4.334 -15.479 -0.780 1.00 90.31 73 TYR A C 1
ATOM 608 O O . TYR A 1 73 ? 3.326 -16.066 -1.149 1.00 90.31 73 TYR A O 1
ATOM 616 N N . SER A 1 74 ? 4.435 -14.147 -0.783 1.00 90.88 74 SER A N 1
ATOM 617 C CA . SER A 1 74 ? 3.326 -13.252 -1.130 1.00 90.88 74 SER A CA 1
ATOM 618 C C . SER A 1 74 ? 3.669 -12.370 -2.325 1.00 90.88 74 SER A C 1
ATOM 620 O O . SER A 1 74 ? 4.842 -12.058 -2.573 1.00 90.88 74 SER A O 1
ATOM 622 N N . ASN A 1 75 ? 2.639 -11.982 -3.065 1.00 94.62 75 ASN A N 1
ATOM 623 C CA . ASN A 1 75 ? 2.730 -11.049 -4.172 1.00 94.62 75 ASN A CA 1
ATOM 624 C C . ASN A 1 75 ? 3.001 -9.625 -3.669 1.00 94.62 75 ASN A C 1
ATOM 626 O O . ASN A 1 75 ? 2.538 -9.202 -2.610 1.00 94.62 75 ASN A O 1
ATOM 630 N N . LEU A 1 76 ? 3.767 -8.862 -4.444 1.00 94.75 76 LEU A N 1
ATOM 631 C CA . LEU A 1 76 ? 4.068 -7.469 -4.134 1.00 94.75 76 LEU A CA 1
ATOM 632 C C . LEU A 1 76 ? 2.860 -6.572 -4.423 1.00 94.75 76 LEU A C 1
ATOM 634 O O . LEU A 1 76 ? 2.176 -6.740 -5.428 1.00 94.75 76 LEU A O 1
ATOM 638 N N . ARG A 1 77 ? 2.644 -5.551 -3.594 1.00 95.12 77 ARG A N 1
ATOM 639 C CA . ARG A 1 77 ? 1.670 -4.478 -3.827 1.00 95.12 77 ARG A CA 1
ATOM 640 C C . ARG A 1 77 ? 2.353 -3.192 -4.272 1.00 95.12 77 ARG A C 1
ATOM 642 O O . ARG A 1 77 ? 3.468 -2.893 -3.850 1.00 95.12 77 ARG A O 1
ATOM 649 N N . LEU A 1 78 ? 1.669 -2.404 -5.096 1.00 95.06 78 LEU A N 1
ATOM 650 C CA . LEU A 1 78 ? 2.073 -1.041 -5.424 1.00 95.06 78 LEU A CA 1
ATOM 651 C C . LEU A 1 78 ? 1.575 -0.069 -4.361 1.00 95.06 78 LEU A C 1
ATOM 653 O O . LEU A 1 78 ? 0.374 0.119 -4.148 1.00 95.06 78 LEU A O 1
ATOM 657 N N . THR A 1 79 ? 2.530 0.598 -3.741 1.00 94.25 79 THR A N 1
ATOM 658 C CA . THR A 1 79 ? 2.322 1.627 -2.736 1.00 94.25 79 THR A CA 1
ATOM 659 C C . THR A 1 79 ? 2.982 2.919 -3.188 1.00 94.25 79 THR A C 1
ATOM 661 O O . THR A 1 79 ? 3.647 2.994 -4.227 1.00 94.25 79 THR A O 1
ATOM 664 N N . SER A 1 80 ? 2.755 3.976 -2.430 1.00 90.75 80 SER A N 1
ATOM 665 C CA . SER A 1 80 ? 3.409 5.251 -2.610 1.00 90.75 80 SER A CA 1
ATOM 666 C C . SER A 1 80 ? 3.886 5.789 -1.275 1.00 90.75 80 SER A C 1
ATOM 668 O O . SER A 1 80 ? 3.301 5.492 -0.233 1.00 90.75 80 SER A O 1
ATOM 670 N N . SER A 1 81 ? 4.942 6.593 -1.304 1.00 84.31 81 SER A N 1
ATOM 671 C CA . SER A 1 81 ? 5.286 7.448 -0.175 1.00 84.31 81 SER A CA 1
ATOM 672 C C . SER A 1 81 ? 4.114 8.384 0.160 1.00 84.31 81 SER A C 1
ATOM 674 O O . SER A 1 81 ? 3.295 8.722 -0.699 1.00 84.31 81 SER A O 1
ATOM 676 N N . ILE A 1 82 ? 4.012 8.835 1.412 1.00 75.25 82 ILE A N 1
ATOM 677 C CA . ILE A 1 82 ? 2.906 9.708 1.852 1.00 75.25 82 ILE A CA 1
ATOM 678 C C . ILE A 1 82 ? 2.791 11.022 1.048 1.00 75.25 82 ILE A C 1
ATOM 680 O O . ILE A 1 82 ? 1.698 11.593 0.911 1.00 75.25 82 ILE A O 1
ATOM 684 N N . ASP A 1 83 ? 3.913 11.490 0.493 1.00 74.94 83 ASP A N 1
ATOM 685 C CA . ASP A 1 83 ? 4.017 12.664 -0.378 1.00 74.94 83 ASP A CA 1
ATOM 686 C C . ASP A 1 83 ? 3.725 12.372 -1.862 1.00 74.94 83 ASP A C 1
ATOM 688 O O . ASP A 1 83 ? 3.789 13.281 -2.689 1.00 74.94 83 ASP A O 1
ATOM 692 N N . GLU A 1 84 ? 3.353 11.131 -2.182 1.00 76.38 84 GLU A N 1
ATOM 693 C CA . GLU A 1 84 ? 2.958 10.635 -3.503 1.00 76.38 84 GLU A CA 1
ATOM 694 C C . GLU A 1 84 ? 4.028 10.765 -4.601 1.00 76.38 84 GLU A C 1
ATOM 696 O O . GLU A 1 84 ? 3.707 10.718 -5.794 1.00 76.38 84 GLU A O 1
ATOM 701 N N . LYS A 1 85 ? 5.304 10.931 -4.230 1.00 78.44 85 LYS A N 1
ATOM 702 C CA . LYS A 1 85 ? 6.391 11.108 -5.205 1.00 78.44 85 LYS A CA 1
ATOM 703 C C . LYS A 1 85 ? 6.800 9.807 -5.869 1.00 78.44 85 LYS A C 1
ATOM 705 O O . LYS A 1 85 ? 6.908 9.757 -7.094 1.00 78.44 85 LYS A O 1
ATOM 710 N N . ASP A 1 86 ? 6.997 8.771 -5.066 1.00 82.81 86 ASP A N 1
ATOM 711 C CA . ASP A 1 86 ? 7.562 7.515 -5.533 1.00 82.81 86 ASP A CA 1
ATOM 712 C C . ASP A 1 86 ? 6.511 6.411 -5.515 1.00 82.81 86 ASP A C 1
ATOM 714 O O . ASP A 1 86 ? 5.669 6.335 -4.618 1.00 82.81 86 ASP A O 1
ATOM 718 N N . THR A 1 87 ? 6.547 5.560 -6.542 1.00 91.62 87 THR A N 1
ATOM 719 C CA . THR A 1 87 ? 5.806 4.296 -6.561 1.00 91.62 87 THR A CA 1
ATOM 720 C C . THR A 1 87 ? 6.742 3.196 -6.092 1.00 91.62 87 THR A C 1
ATOM 722 O O . THR A 1 87 ? 7.821 3.003 -6.654 1.00 91.62 87 THR A O 1
ATOM 725 N N . VAL A 1 88 ? 6.315 2.486 -5.062 1.00 93.31 88 VAL A N 1
ATOM 726 C CA . VAL A 1 88 ? 7.113 1.524 -4.314 1.00 93.31 88 VAL A CA 1
ATOM 727 C C . VAL A 1 88 ? 6.439 0.165 -4.430 1.00 93.31 88 VAL A C 1
ATOM 729 O O . VAL A 1 88 ? 5.222 0.061 -4.312 1.00 93.31 88 VAL A O 1
ATOM 732 N N . LYS A 1 89 ? 7.217 -0.893 -4.651 1.00 94.62 89 LYS A N 1
ATOM 733 C CA . LYS A 1 89 ? 6.734 -2.260 -4.440 1.00 94.62 89 LYS A CA 1
ATOM 734 C C . LYS A 1 89 ? 6.892 -2.611 -2.974 1.00 94.62 89 LYS A C 1
ATOM 736 O O . LYS A 1 89 ? 7.986 -2.446 -2.438 1.00 94.62 89 LYS A O 1
ATOM 741 N N . PHE A 1 90 ? 5.842 -3.132 -2.365 1.00 94.38 90 PHE A N 1
ATOM 742 C CA . PHE A 1 90 ? 5.793 -3.479 -0.954 1.00 94.38 90 PHE A CA 1
ATOM 743 C C . PHE A 1 90 ? 5.319 -4.920 -0.759 1.00 94.38 90 PHE A C 1
ATOM 745 O O . PHE A 1 90 ? 4.420 -5.374 -1.460 1.00 94.38 90 PHE A O 1
ATOM 752 N N . CYS A 1 91 ? 5.914 -5.636 0.190 1.00 93.38 91 CYS A N 1
ATOM 753 C CA . CYS A 1 91 ? 5.470 -6.960 0.620 1.00 93.38 91 CYS A CA 1
ATOM 754 C C . CYS A 1 91 ? 4.834 -6.868 2.010 1.00 93.38 91 CYS A C 1
ATOM 756 O O . CYS A 1 91 ? 5.542 -6.544 2.965 1.00 93.38 91 CYS A O 1
ATOM 758 N N . ASP A 1 92 ? 3.555 -7.226 2.144 1.00 89.25 92 ASP A N 1
ATOM 759 C CA . ASP A 1 92 ? 2.853 -7.185 3.438 1.00 89.25 92 ASP A CA 1
ATOM 760 C C . ASP A 1 92 ? 3.430 -8.189 4.461 1.00 89.25 92 ASP A C 1
ATOM 762 O O . ASP A 1 92 ? 3.386 -7.949 5.664 1.00 89.25 92 ASP A O 1
ATOM 766 N N . GLU A 1 93 ? 4.031 -9.288 3.992 1.00 91.38 93 GLU A N 1
ATOM 767 C CA . GLU A 1 93 ? 4.489 -10.393 4.851 1.00 91.38 93 GLU A CA 1
ATOM 768 C C . GLU A 1 93 ? 5.852 -10.148 5.498 1.00 91.38 93 GLU A C 1
ATOM 770 O O . GLU A 1 93 ? 6.088 -10.486 6.655 1.00 91.38 93 GLU A O 1
ATOM 775 N N . CYS A 1 94 ? 6.790 -9.586 4.734 1.00 92.62 94 CYS A N 1
ATOM 776 C CA . CYS A 1 94 ? 8.171 -9.403 5.188 1.00 92.62 94 CYS A CA 1
ATOM 777 C C . CYS A 1 94 ? 8.636 -7.949 5.143 1.00 92.62 94 CYS A C 1
ATOM 779 O O . CYS A 1 94 ? 9.826 -7.695 5.320 1.00 92.62 94 CYS A O 1
ATOM 781 N N . LEU A 1 95 ? 7.722 -7.017 4.855 1.00 92.56 95 LEU A N 1
ATOM 782 C CA . LEU A 1 95 ? 7.972 -5.576 4.771 1.00 92.56 95 LEU A CA 1
ATOM 783 C C . LEU A 1 95 ? 9.047 -5.185 3.746 1.00 92.56 95 LEU A C 1
ATOM 785 O O . LEU A 1 95 ? 9.648 -4.120 3.842 1.00 92.56 95 LEU A O 1
ATOM 789 N N . TYR A 1 96 ? 9.302 -6.046 2.757 1.00 93.81 96 TYR A N 1
ATOM 790 C CA . TYR A 1 96 ? 10.254 -5.749 1.690 1.00 93.81 96 TYR A CA 1
ATOM 791 C C . TYR A 1 96 ? 9.749 -4.581 0.847 1.00 93.81 96 TYR A C 1
ATOM 793 O O . TYR A 1 96 ? 8.603 -4.587 0.398 1.00 93.81 96 TYR A O 1
ATOM 801 N N . THR A 1 97 ? 10.634 -3.627 0.586 1.00 94.56 97 THR A N 1
ATOM 802 C CA . THR A 1 97 ? 10.373 -2.435 -0.218 1.00 94.56 97 THR A CA 1
ATOM 803 C C . THR A 1 97 ? 11.363 -2.338 -1.370 1.00 94.56 97 THR A C 1
ATOM 805 O O . THR A 1 97 ? 12.567 -2.538 -1.198 1.00 94.56 97 THR A O 1
ATOM 808 N N . SER A 1 98 ? 10.875 -2.009 -2.567 1.00 93.12 98 SER A N 1
ATOM 809 C CA . SER A 1 98 ? 11.752 -1.739 -3.709 1.00 93.12 98 SER A CA 1
ATOM 810 C C . SER A 1 98 ? 11.216 -0.678 -4.658 1.00 93.12 98 SER A C 1
ATOM 812 O O . SER A 1 98 ? 10.010 -0.532 -4.855 1.00 93.12 98 SER A O 1
ATOM 814 N N . ILE A 1 99 ? 12.142 0.041 -5.288 1.00 90.44 99 ILE A N 1
ATOM 815 C CA . ILE A 1 99 ? 11.880 0.974 -6.386 1.00 90.44 99 ILE A CA 1
ATOM 816 C C . ILE A 1 99 ? 12.768 0.543 -7.550 1.00 90.44 99 ILE A C 1
ATOM 818 O O . ILE A 1 99 ? 13.975 0.367 -7.388 1.00 90.44 99 ILE A O 1
ATOM 822 N N . ASN A 1 100 ? 12.185 0.361 -8.739 1.00 84.25 100 ASN A N 1
ATOM 823 C CA . ASN A 1 100 ? 12.916 -0.095 -9.931 1.00 84.25 100 ASN A CA 1
ATOM 824 C C . ASN A 1 100 ? 13.767 -1.360 -9.679 1.00 84.25 100 ASN A C 1
ATOM 826 O O . ASN A 1 100 ? 14.903 -1.440 -10.139 1.00 84.25 100 ASN A O 1
ATOM 830 N N . ASN A 1 101 ? 13.222 -2.330 -8.936 1.00 83.62 101 ASN A N 1
ATOM 831 C CA . ASN A 1 101 ? 13.872 -3.593 -8.544 1.00 83.62 101 ASN A CA 1
ATOM 832 C C . ASN A 1 101 ? 15.100 -3.453 -7.630 1.00 83.62 101 ASN A C 1
ATOM 834 O O . ASN A 1 101 ? 15.793 -4.437 -7.383 1.00 83.62 101 ASN A O 1
ATOM 838 N N . ASN A 1 102 ? 15.359 -2.261 -7.095 1.00 88.94 102 ASN A N 1
ATOM 839 C CA . ASN A 1 102 ? 16.375 -2.056 -6.073 1.00 88.94 102 ASN A CA 1
ATOM 840 C C . ASN A 1 102 ? 15.702 -1.952 -4.712 1.00 88.94 102 ASN A C 1
ATOM 842 O O . ASN A 1 102 ? 14.722 -1.220 -4.564 1.00 88.94 102 ASN A O 1
ATOM 846 N N . TYR A 1 103 ? 16.239 -2.673 -3.728 1.00 92.00 103 TYR A N 1
ATOM 847 C CA . TYR A 1 103 ? 15.815 -2.524 -2.342 1.00 92.00 103 TYR A CA 1
ATOM 848 C C . TYR A 1 103 ? 16.002 -1.071 -1.898 1.00 92.00 103 TYR A C 1
ATOM 850 O O . TYR A 1 103 ? 17.050 -0.471 -2.152 1.00 92.00 103 TYR A O 1
ATOM 858 N N . VAL A 1 104 ? 14.988 -0.524 -1.237 1.00 89.19 104 VAL A N 1
ATOM 859 C CA . VAL A 1 104 ? 15.040 0.812 -0.643 1.00 89.19 104 VAL A CA 1
ATOM 860 C C . VAL A 1 104 ? 14.527 0.734 0.779 1.00 89.19 104 VAL A C 1
ATOM 862 O O . VAL A 1 104 ? 13.501 0.113 1.022 1.00 89.19 104 VAL A O 1
ATOM 865 N N . GLU A 1 105 ? 15.222 1.359 1.717 1.00 85.31 105 GLU A N 1
ATOM 866 C CA . GLU A 1 105 ? 14.689 1.556 3.061 1.00 85.31 105 GLU A CA 1
ATOM 867 C C . GLU A 1 105 ? 13.756 2.769 3.029 1.00 85.31 105 GLU A C 1
ATOM 869 O O . GLU A 1 105 ? 14.121 3.822 2.501 1.00 85.31 105 GLU A O 1
ATOM 874 N N . ILE A 1 106 ? 12.530 2.604 3.525 1.00 78.69 106 ILE A N 1
ATOM 875 C CA . ILE A 1 106 ? 11.538 3.677 3.584 1.00 78.69 106 ILE A CA 1
ATOM 876 C C . ILE A 1 106 ? 11.242 3.951 5.050 1.00 78.69 106 ILE A C 1
ATOM 878 O O . ILE A 1 106 ? 10.623 3.139 5.731 1.00 78.69 106 ILE A O 1
ATOM 882 N N . ASP A 1 107 ? 11.692 5.115 5.512 1.00 69.12 107 ASP A N 1
ATOM 883 C CA . ASP A 1 107 ? 11.461 5.594 6.878 1.00 69.12 107 ASP A CA 1
ATOM 884 C C . ASP A 1 107 ? 10.050 6.181 7.078 1.00 69.12 107 ASP A C 1
ATOM 886 O O . ASP A 1 107 ? 9.617 6.401 8.215 1.00 69.12 107 ASP A O 1
ATOM 890 N N . ASP A 1 108 ? 9.346 6.454 5.976 1.00 69.75 108 ASP A N 1
ATOM 891 C CA . ASP A 1 108 ? 8.027 7.080 5.951 1.00 69.75 108 ASP A CA 1
ATOM 892 C C . ASP A 1 108 ? 6.882 6.058 5.916 1.00 69.75 108 ASP A C 1
ATOM 894 O O . ASP A 1 108 ? 7.017 4.927 5.449 1.00 69.75 108 ASP A O 1
ATOM 898 N N . GLU A 1 109 ? 5.704 6.485 6.376 1.00 78.25 109 GLU A N 1
ATOM 899 C CA . GLU A 1 109 ? 4.476 5.722 6.157 1.00 78.25 109 GLU A CA 1
ATOM 900 C C . GLU A 1 109 ? 4.184 5.643 4.651 1.00 78.25 109 GLU A C 1
ATOM 902 O O . GLU A 1 109 ? 4.181 6.649 3.934 1.00 78.25 109 GLU A O 1
ATOM 907 N N . ILE A 1 110 ? 3.917 4.432 4.176 1.00 86.94 110 ILE A N 1
ATOM 908 C CA . ILE A 1 110 ? 3.453 4.182 2.815 1.00 86.94 110 ILE A CA 1
ATOM 909 C C . ILE A 1 110 ? 1.927 4.206 2.770 1.00 86.94 110 ILE A C 1
ATOM 911 O O . ILE A 1 110 ? 1.259 3.964 3.773 1.00 86.94 110 ILE A O 1
ATOM 915 N N . ILE A 1 111 ? 1.382 4.508 1.597 1.00 90.38 111 ILE A N 1
ATOM 916 C CA . ILE A 1 111 ? -0.046 4.494 1.261 1.00 90.38 111 ILE A CA 1
ATOM 917 C C . ILE A 1 111 ? -0.292 3.658 0.002 1.00 90.38 111 ILE A C 1
ATOM 919 O O . ILE A 1 111 ? 0.647 3.455 -0.764 1.00 90.38 111 ILE A O 1
ATOM 923 N N . PRO A 1 112 ? -1.518 3.184 -0.277 1.00 93.44 112 PRO A N 1
ATOM 924 C CA . PRO A 1 112 ? -1.811 2.529 -1.547 1.00 93.44 112 PRO A CA 1
ATOM 925 C C . PRO A 1 112 ? -1.506 3.470 -2.719 1.00 93.44 112 PRO A C 1
ATOM 927 O O . PRO A 1 112 ? -1.830 4.660 -2.660 1.00 93.44 112 PRO A O 1
ATOM 930 N N . ALA A 1 113 ? -0.892 2.958 -3.788 1.00 94.75 113 ALA A N 1
ATOM 931 C CA . ALA A 1 113 ? -0.660 3.759 -4.984 1.00 94.75 113 ALA A CA 1
ATOM 932 C C . ALA A 1 113 ? -2.001 4.117 -5.644 1.00 94.75 113 ALA A C 1
ATOM 934 O O . ALA A 1 113 ? -2.873 3.265 -5.829 1.00 94.75 113 ALA A O 1
ATOM 935 N N . ASN A 1 114 ? -2.172 5.379 -6.037 1.00 94.25 114 ASN A N 1
ATOM 936 C CA . ASN A 1 114 ? -3.387 5.796 -6.732 1.00 94.25 114 ASN A CA 1
ATOM 937 C C . ASN A 1 114 ? -3.407 5.262 -8.179 1.00 94.25 114 ASN A C 1
ATOM 939 O O . ASN A 1 114 ? -2.383 4.891 -8.760 1.00 94.25 114 ASN A O 1
ATOM 943 N N . LYS A 1 115 ? -4.576 5.278 -8.825 1.00 94.44 115 LYS A N 1
ATOM 944 C CA . LYS A 1 115 ? -4.767 4.746 -10.184 1.00 94.44 115 LYS A CA 1
ATOM 945 C C . LYS A 1 115 ? -3.827 5.359 -11.224 1.00 94.44 115 LYS A C 1
ATOM 947 O O . LYS A 1 115 ? -3.488 4.687 -12.197 1.00 94.44 115 LYS A O 1
ATOM 952 N N . LYS A 1 116 ? -3.421 6.628 -11.056 1.00 94.00 116 LYS A N 1
ATOM 953 C CA . LYS A 1 116 ? -2.496 7.293 -11.989 1.00 94.00 116 LYS A CA 1
ATOM 954 C C . LYS A 1 116 ? -1.100 6.700 -11.852 1.00 94.00 116 LYS A C 1
ATOM 956 O O . LYS A 1 116 ? -0.488 6.397 -12.870 1.00 94.00 116 LYS A O 1
ATOM 961 N N . GLN A 1 117 ? -0.637 6.502 -10.620 1.00 94.56 117 GLN A N 1
ATOM 962 C CA . GLN A 1 117 ? 0.648 5.869 -10.323 1.00 94.56 117 GLN A CA 1
ATOM 963 C C . GLN A 1 117 ? 0.672 4.419 -10.804 1.00 94.56 117 GLN A C 1
ATOM 965 O O . GLN A 1 117 ? 1.582 4.045 -11.537 1.00 94.56 117 GLN A O 1
ATOM 970 N N . VAL A 1 118 ? -0.374 3.639 -10.506 1.00 94.62 118 VAL A N 1
ATOM 971 C CA . VAL A 1 118 ? -0.500 2.258 -11.000 1.00 94.62 118 VAL A CA 1
ATOM 972 C C . VAL A 1 118 ? -0.456 2.222 -12.529 1.00 94.62 118 VAL A C 1
ATOM 974 O O . VAL A 1 118 ? 0.336 1.487 -13.111 1.00 94.62 118 VAL A O 1
ATOM 977 N N . SER A 1 119 ? -1.239 3.072 -13.200 1.00 93.81 119 SER A N 1
ATOM 978 C CA . SER A 1 119 ? -1.252 3.129 -14.669 1.00 93.81 119 SER A CA 1
ATOM 979 C C . SER A 1 119 ? 0.114 3.513 -15.246 1.00 93.81 119 SER A C 1
ATOM 981 O O . SER A 1 119 ? 0.563 2.914 -16.220 1.00 93.81 119 SER A O 1
ATOM 983 N N . ALA A 1 120 ? 0.788 4.503 -14.653 1.00 92.94 120 ALA A N 1
ATOM 984 C CA . ALA A 1 120 ? 2.123 4.920 -15.072 1.00 92.94 120 ALA A CA 1
ATOM 985 C C . ALA A 1 120 ? 3.147 3.788 -14.896 1.00 92.94 120 ALA A C 1
ATOM 987 O O . ALA A 1 120 ? 3.927 3.522 -15.811 1.00 92.94 120 ALA A O 1
ATOM 988 N N . TYR A 1 121 ? 3.093 3.085 -13.763 1.00 92.62 121 TYR A N 1
ATOM 989 C CA . TYR A 1 121 ? 3.953 1.945 -13.474 1.00 92.62 121 TYR A CA 1
ATOM 990 C C . TYR A 1 121 ? 3.745 0.813 -14.490 1.00 92.62 121 TYR A C 1
ATOM 992 O O . TYR A 1 121 ? 4.699 0.410 -15.156 1.00 92.62 121 TYR A O 1
ATOM 1000 N N . LEU A 1 122 ? 2.501 0.368 -14.697 1.00 91.06 122 LEU A N 1
ATOM 1001 C CA . LEU A 1 122 ? 2.175 -0.706 -15.645 1.00 91.06 122 LEU A CA 1
ATOM 1002 C C . LEU A 1 122 ? 2.575 -0.358 -17.086 1.00 91.06 122 LEU A C 1
ATOM 1004 O O . LEU A 1 122 ? 3.098 -1.204 -17.810 1.00 91.06 122 LEU A O 1
ATOM 1008 N N . ASN A 1 123 ? 2.386 0.898 -1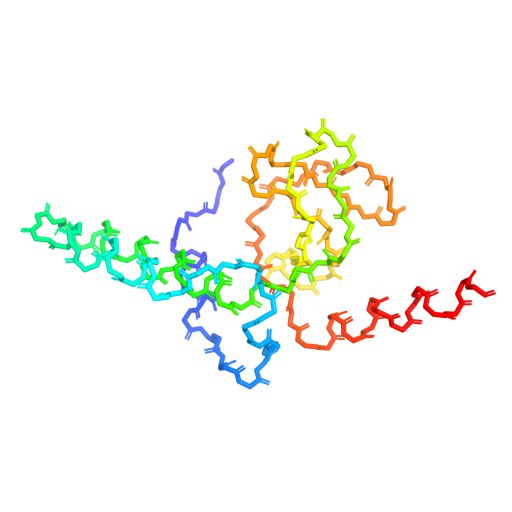7.500 1.00 90.81 123 ASN A N 1
ATOM 1009 C CA . ASN A 1 123 ? 2.828 1.358 -18.817 1.00 90.81 123 ASN A CA 1
ATOM 1010 C C . ASN A 1 123 ? 4.356 1.348 -18.950 1.00 90.81 123 ASN A C 1
ATOM 1012 O O . ASN A 1 123 ? 4.863 1.006 -20.015 1.00 90.81 123 ASN A O 1
ATOM 1016 N N . SER A 1 124 ? 5.088 1.681 -17.882 1.00 86.56 124 SER A N 1
ATOM 1017 C CA . SER A 1 124 ? 6.555 1.695 -17.894 1.00 86.56 124 SER A CA 1
ATOM 1018 C C . SER A 1 124 ? 7.172 0.303 -18.058 1.00 86.56 124 SER A C 1
ATOM 1020 O O . SER A 1 124 ? 8.265 0.187 -18.613 1.00 86.56 124 SER A O 1
ATOM 1022 N N . ILE A 1 125 ? 6.475 -0.745 -17.604 1.00 81.75 125 ILE A N 1
ATOM 1023 C CA . ILE A 1 125 ? 6.892 -2.139 -17.792 1.00 81.75 125 ILE A CA 1
ATOM 1024 C C . ILE A 1 125 ? 6.683 -2.547 -19.251 1.00 81.75 125 ILE A C 1
ATOM 1026 O O . ILE A 1 125 ? 7.615 -3.023 -19.882 1.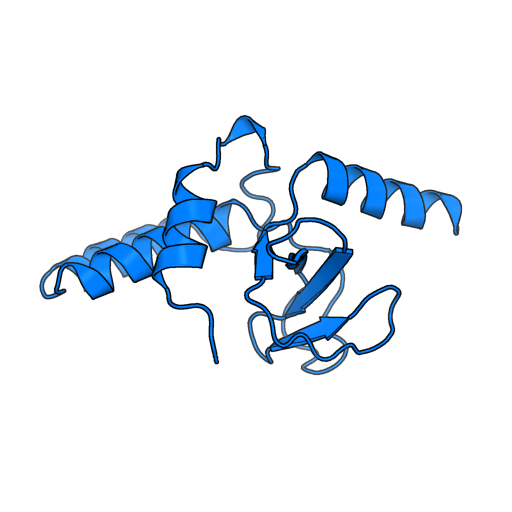00 81.75 125 ILE A O 1
ATOM 1030 N N . ARG A 1 126 ? 5.506 -2.254 -19.824 1.00 74.75 126 ARG A N 1
ATOM 1031 C CA . ARG A 1 126 ? 5.173 -2.606 -21.219 1.00 74.75 126 ARG A CA 1
ATOM 1032 C C . ARG A 1 126 ? 6.108 -1.994 -22.259 1.00 74.75 126 ARG A C 1
ATOM 1034 O O . ARG A 1 126 ? 6.204 -2.506 -23.361 1.00 74.75 126 ARG A O 1
ATOM 1041 N N . THR A 1 127 ? 6.738 -0.866 -21.943 1.00 65.50 127 THR A N 1
ATOM 1042 C CA . THR A 1 127 ? 7.711 -0.206 -22.829 1.00 65.50 127 THR A CA 1
ATOM 1043 C C . THR A 1 127 ? 9.137 -0.746 -22.702 1.00 65.50 127 THR A C 1
ATOM 1045 O O . THR A 1 127 ? 10.016 -0.272 -23.418 1.00 65.50 127 THR A O 1
ATOM 1048 N N . LYS A 1 128 ? 9.395 -1.652 -21.752 1.00 57.44 128 LYS A N 1
ATOM 1049 C CA . LYS A 1 128 ? 10.712 -2.265 -21.518 1.00 57.44 128 LYS A CA 1
ATOM 1050 C C . LYS A 1 128 ? 10.829 -3.683 -22.094 1.00 57.44 128 LYS A C 1
ATOM 1052 O O . LYS A 1 128 ? 11.942 -4.206 -22.088 1.00 57.44 128 LYS A O 1
ATOM 1057 N N . ASP A 1 129 ? 9.724 -4.240 -22.586 1.00 48.09 129 ASP A N 1
ATOM 1058 C CA . ASP A 1 129 ? 9.651 -5.481 -23.370 1.00 48.09 129 ASP A CA 1
ATOM 1059 C C . ASP A 1 129 ? 9.723 -5.180 -24.878 1.00 48.09 129 ASP A C 1
ATOM 1061 O O . ASP A 1 129 ? 10.307 -6.002 -25.621 1.00 48.09 129 ASP A O 1
#

Organism: NCBI:txid2672567

Foldseek 3Di:
DPDDVVLLLVLLVPDDPLFADFPQAPDPVVVLVVVVVVVPPDDDPVVVSVSVSVSSQRGGWHFDPDQDPPPSPDTWTWKAFSVRPATWTADPPPRFIDGPPDTDDDPGDIGHHTPVRVVVVVVVVVVVD

Sequence (129 aa):
MKHTAKDLYNKVRQFKSQDFILGHSEDDFEELIAYYKNMLKQLDEKKICSQVIQLIWDISAYMLDEICPNCHYSNLRLTSSIDEKDTVKFCDECLYTSINNNYVEIDDEIIPANKKQVSAYLNSIRTKD

Radius of gyration: 15.21 Å; chains: 1; bounding box: 34×29×46 Å

pLDDT: mean 83.42, std 11.81, range [37.06, 95.19]